Protein AF-V4MWX6-F1 (afdb_monomer)

Sequence (71 aa):
MDAYGHLIFTRFIHFDDQWEPILIRFRFEKFRKFCSTCGALTHEKTGCNFRLQPRNPIQAIPQLPPIQQEQ

Radius of gyration: 24.28 Å; Cα contacts (8 Å, |Δi|>4): 67; chains: 1; bounding box: 54×58×45 Å

Solvent-accessible surface area (backbone atoms only — not comparable to full-atom values): 4949 Å² total; per-residue (Å²): 133,76,89,83,62,69,48,74,50,75,47,74,44,71,92,46,96,92,50,82,62,44,80,43,77,46,78,42,77,64,72,84,20,65,12,86,80,77,72,44,58,82,36,38,58,91,70,53,60,79,76,71,54,73,80,67,96,73,76,75,73,80,76,73,74,80,82,77,79,82,130

Structure (mmCIF, N/CA/C/O backbone):
data_AF-V4MWX6-F1
#
_entry.id   AF-V4MWX6-F1
#
loop_
_atom_site.group_PDB
_atom_site.id
_atom_site.type_symbol
_atom_site.label_atom_id
_atom_site.label_alt_id
_atom_site.label_comp_id
_atom_site.label_asym_id
_atom_site.label_entity_id
_atom_site.label_seq_id
_atom_site.pdbx_PDB_ins_code
_atom_site.Cartn_x
_atom_site.Cartn_y
_atom_site.Cartn_z
_atom_site.occupancy
_atom_site.B_iso_or_equiv
_atom_site.auth_seq_id
_atom_site.auth_comp_id
_atom_site.auth_asym_id
_atom_site.auth_atom_id
_atom_site.pdbx_PDB_model_num
ATOM 1 N N . MET A 1 1 ? 0.223 -20.065 5.088 1.00 48.78 1 MET A N 1
ATOM 2 C CA . MET A 1 1 ? 0.282 -18.763 4.389 1.00 48.78 1 MET A CA 1
ATOM 3 C C . MET A 1 1 ? 0.496 -17.709 5.456 1.00 48.78 1 MET A C 1
ATOM 5 O O . MET A 1 1 ? -0.375 -17.542 6.300 1.00 48.78 1 MET A O 1
ATOM 9 N N . ASP A 1 2 ? 1.684 -17.115 5.513 1.00 52.59 2 ASP A N 1
ATOM 10 C CA . ASP A 1 2 ? 2.078 -16.282 6.648 1.00 52.59 2 ASP A CA 1
ATOM 11 C C . ASP A 1 2 ? 1.498 -14.869 6.483 1.00 52.59 2 ASP A C 1
ATOM 13 O O . ASP A 1 2 ? 2.009 -14.035 5.733 1.00 52.59 2 ASP A O 1
ATOM 17 N N . ALA A 1 3 ? 0.351 -14.620 7.121 1.00 53.03 3 ALA A N 1
ATOM 18 C CA . ALA A 1 3 ? -0.436 -13.394 6.960 1.00 53.03 3 ALA A CA 1
ATOM 19 C C . ALA A 1 3 ? 0.287 -12.122 7.459 1.00 53.03 3 ALA A C 1
ATOM 21 O O . ALA A 1 3 ? -0.210 -11.010 7.248 1.00 53.03 3 ALA A O 1
ATOM 22 N N . TYR A 1 4 ? 1.463 -12.275 8.071 1.00 53.97 4 TYR A N 1
ATOM 23 C CA . TYR A 1 4 ? 2.268 -11.222 8.689 1.00 53.97 4 TYR A CA 1
ATOM 24 C C . TYR A 1 4 ? 3.446 -10.728 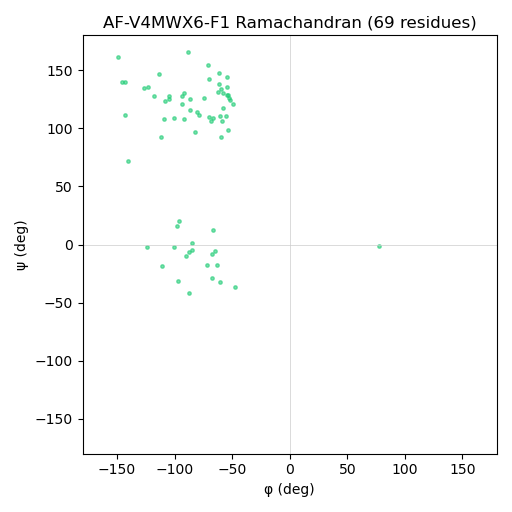7.823 1.00 53.97 4 TYR A C 1
ATOM 26 O O . TYR A 1 4 ? 4.137 -9.787 8.218 1.00 53.97 4 TYR A O 1
ATOM 34 N N . GLY A 1 5 ? 3.668 -11.308 6.636 1.00 65.81 5 GLY A N 1
ATOM 35 C CA . GLY A 1 5 ? 4.756 -10.919 5.729 1.00 65.81 5 GLY A CA 1
ATOM 36 C C . GLY A 1 5 ? 4.572 -9.551 5.046 1.00 65.81 5 GLY A C 1
ATOM 37 O O . GLY A 1 5 ? 3.452 -9.069 4.855 1.00 65.81 5 GLY A O 1
ATOM 38 N N . HIS A 1 6 ? 5.686 -8.920 4.653 1.00 71.38 6 HIS A N 1
ATOM 39 C CA . HIS A 1 6 ? 5.682 -7.726 3.795 1.00 71.38 6 HIS A CA 1
ATOM 40 C C . HIS A 1 6 ? 5.053 -8.026 2.430 1.00 71.38 6 HIS A C 1
ATOM 42 O O . HIS A 1 6 ? 5.222 -9.122 1.896 1.00 71.38 6 HIS A O 1
ATOM 48 N N . LEU A 1 7 ? 4.384 -7.032 1.835 1.00 79.31 7 LEU A N 1
ATOM 49 C CA . LEU A 1 7 ? 3.934 -7.133 0.449 1.00 79.31 7 LEU A CA 1
ATOM 50 C C . LEU A 1 7 ? 5.122 -6.808 -0.461 1.00 79.31 7 LEU A C 1
ATOM 52 O O . LEU A 1 7 ? 5.645 -5.691 -0.445 1.00 79.31 7 LEU A O 1
ATOM 56 N N . ILE A 1 8 ? 5.571 -7.806 -1.217 1.00 84.44 8 ILE A N 1
ATOM 57 C CA . ILE A 1 8 ? 6.681 -7.677 -2.162 1.00 84.44 8 ILE A CA 1
ATOM 58 C C . ILE A 1 8 ? 6.106 -7.718 -3.572 1.00 84.44 8 ILE A C 1
ATOM 60 O O . ILE A 1 8 ? 5.437 -8.678 -3.948 1.00 84.44 8 ILE A O 1
ATOM 64 N N . PHE A 1 9 ? 6.389 -6.678 -4.348 1.00 86.88 9 PHE A N 1
ATOM 65 C CA . PHE A 1 9 ? 6.040 -6.584 -5.761 1.00 86.88 9 PHE A CA 1
ATOM 66 C C . PHE A 1 9 ? 7.319 -6.342 -6.562 1.00 86.88 9 PHE A C 1
ATOM 68 O O . PHE A 1 9 ? 8.154 -5.539 -6.155 1.00 86.88 9 PHE A O 1
ATOM 75 N N . THR A 1 10 ? 7.497 -7.037 -7.683 1.00 93.69 10 THR A N 1
ATOM 76 C CA . THR A 1 10 ? 8.710 -6.931 -8.504 1.00 93.69 10 THR A CA 1
ATOM 77 C C . THR A 1 10 ? 8.320 -6.610 -9.940 1.00 93.69 10 THR A C 1
ATOM 79 O O . THR A 1 10 ? 7.395 -7.228 -10.467 1.00 93.69 10 THR A O 1
ATOM 82 N N . ARG A 1 11 ? 9.001 -5.648 -10.574 1.00 94.06 11 ARG A N 1
ATOM 83 C CA . ARG A 1 11 ? 8.719 -5.251 -11.960 1.00 94.06 11 ARG A CA 1
ATOM 84 C C . ARG A 1 11 ? 9.996 -4.854 -12.693 1.00 94.06 11 ARG A C 1
ATOM 86 O O . ARG A 1 11 ? 10.841 -4.172 -12.124 1.00 94.06 11 ARG A O 1
ATOM 93 N N . PHE A 1 12 ? 10.099 -5.254 -13.956 1.00 95.25 12 PHE A N 1
ATOM 94 C CA . PHE A 1 12 ? 11.090 -4.719 -14.884 1.00 95.25 12 PHE A CA 1
ATOM 95 C C . PHE A 1 12 ? 10.685 -3.307 -15.312 1.00 95.25 12 PHE A C 1
ATOM 97 O O . PHE A 1 12 ? 9.554 -3.098 -15.759 1.00 95.25 12 PHE A O 1
ATOM 104 N N . ILE A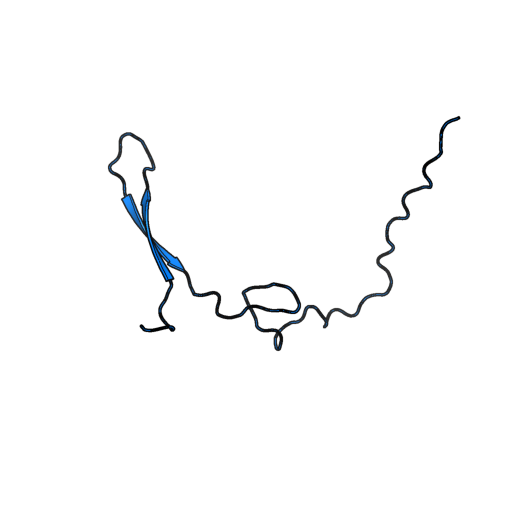 1 13 ? 11.589 -2.344 -15.152 1.00 93.19 13 ILE A N 1
ATOM 105 C CA . ILE A 1 13 ? 11.386 -0.953 -15.557 1.00 93.19 13 ILE A CA 1
ATOM 106 C C . ILE A 1 13 ? 12.420 -0.593 -16.620 1.00 93.19 13 ILE A C 1
ATOM 108 O O . ILE A 1 13 ? 13.616 -0.797 -16.427 1.00 93.19 13 ILE A O 1
ATOM 112 N N . HIS A 1 14 ? 11.925 -0.059 -17.736 1.00 94.38 14 HIS A N 1
ATOM 113 C CA . HIS A 1 14 ? 12.740 0.536 -18.787 1.00 94.38 14 HIS A CA 1
ATOM 114 C C . HIS A 1 14 ?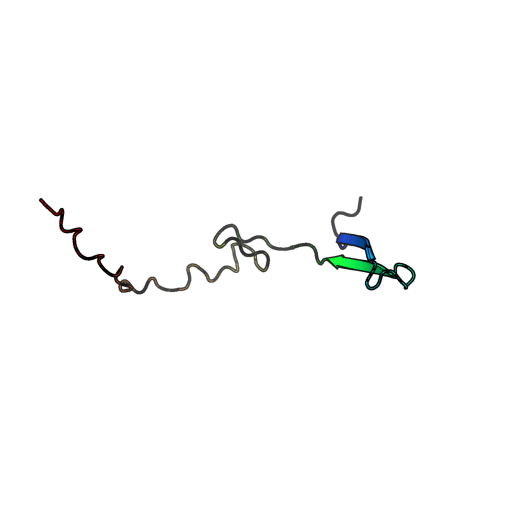 12.824 2.035 -18.499 1.00 94.38 14 HIS A C 1
ATOM 116 O O . HIS A 1 14 ? 11.789 2.690 -18.370 1.00 94.38 14 HIS A O 1
ATOM 122 N N . PHE A 1 15 ? 14.038 2.550 -18.324 1.00 86.12 15 PHE A N 1
ATOM 123 C CA . PHE A 1 15 ? 14.278 3.978 -18.088 1.00 86.12 15 PHE A CA 1
ATOM 124 C C . PHE A 1 15 ? 14.651 4.719 -19.375 1.00 86.12 15 PHE A C 1
ATOM 126 O O . PHE A 1 15 ? 14.307 5.886 -19.522 1.00 86.12 15 PHE A O 1
ATOM 133 N N . ASP A 1 16 ? 15.323 4.023 -20.288 1.00 89.81 16 ASP A N 1
ATOM 134 C CA . ASP A 1 16 ? 15.722 4.476 -21.617 1.00 89.81 16 ASP A CA 1
ATOM 135 C C . ASP A 1 16 ? 15.595 3.269 -22.559 1.00 89.81 16 ASP A C 1
ATOM 137 O O . ASP A 1 16 ? 15.925 2.145 -22.168 1.00 89.81 16 ASP A O 1
ATOM 141 N N . ASP A 1 17 ? 15.110 3.490 -23.779 1.00 80.56 17 ASP A N 1
ATOM 142 C CA . ASP A 1 17 ? 14.910 2.453 -24.797 1.00 80.56 17 ASP A CA 1
ATOM 143 C C . ASP A 1 17 ? 16.234 1.799 -25.234 1.00 80.56 17 ASP A C 1
ATOM 145 O O . ASP A 1 17 ? 16.236 0.713 -25.813 1.00 80.56 17 ASP A O 1
ATOM 149 N N . GLN A 1 18 ? 17.369 2.450 -24.959 1.00 79.50 18 GLN A N 1
ATOM 150 C CA . GLN A 1 18 ? 18.707 1.941 -25.273 1.00 79.50 18 GLN A CA 1
ATOM 151 C C . GLN A 1 18 ? 19.304 1.040 -24.173 1.00 79.50 18 GLN A C 1
ATOM 153 O O . GLN A 1 18 ? 20.395 0.502 -24.359 1.00 79.50 18 GLN A O 1
ATOM 158 N N . TRP A 1 19 ? 18.647 0.905 -23.014 1.00 81.31 19 TRP A N 1
ATOM 159 C CA . TRP A 1 19 ? 19.205 0.228 -21.837 1.00 81.31 19 TRP A CA 1
ATOM 160 C C . TRP A 1 19 ? 18.427 -1.050 -21.522 1.00 81.31 19 TRP A C 1
ATOM 162 O O . TRP A 1 19 ? 17.209 -1.117 -21.692 1.00 81.31 19 TRP A O 1
ATOM 172 N N . GLU A 1 20 ? 19.123 -2.070 -21.013 1.00 92.94 20 GLU A N 1
ATOM 173 C CA . GLU A 1 20 ? 18.446 -3.276 -20.538 1.00 92.94 20 GLU A CA 1
ATOM 174 C C . GLU A 1 20 ? 17.497 -2.942 -19.372 1.00 92.94 20 GLU A C 1
ATOM 176 O O . GLU A 1 20 ? 17.856 -2.167 -18.474 1.00 92.94 20 GLU A O 1
ATOM 181 N N . PRO A 1 21 ? 16.284 -3.523 -19.347 1.00 93.56 21 PRO A N 1
ATOM 182 C CA . PRO A 1 21 ? 15.340 -3.284 -18.269 1.00 93.56 21 PRO A CA 1
ATOM 183 C C . PRO A 1 21 ? 15.892 -3.696 -16.905 1.00 93.56 21 PRO A C 1
ATOM 185 O O . PRO A 1 21 ? 16.380 -4.808 -16.702 1.00 93.56 21 PRO A O 1
ATOM 188 N N . ILE A 1 22 ? 15.710 -2.819 -15.922 1.00 94.25 22 ILE A N 1
ATOM 189 C CA . ILE A 1 22 ? 16.178 -3.040 -14.554 1.00 94.25 22 ILE A CA 1
ATOM 190 C C . ILE A 1 22 ? 15.064 -3.700 -13.743 1.00 94.25 22 ILE A C 1
ATOM 192 O O . ILE A 1 22 ? 13.923 -3.229 -13.722 1.00 94.25 22 ILE A O 1
ATOM 196 N N . LEU A 1 23 ? 15.388 -4.784 -13.034 1.00 95.12 23 LEU A N 1
ATOM 197 C CA . LEU A 1 23 ? 14.453 -5.436 -12.122 1.00 95.12 23 LEU A CA 1
ATOM 198 C C . LEU A 1 23 ? 14.371 -4.673 -10.795 1.00 95.12 23 LEU A C 1
ATOM 200 O O . LEU A 1 23 ? 15.309 -4.684 -9.999 1.00 95.12 23 LEU A O 1
ATOM 204 N N . ILE A 1 24 ? 13.226 -4.051 -10.525 1.00 94.50 24 ILE A N 1
ATOM 205 C CA . ILE A 1 24 ? 13.000 -3.290 -9.293 1.00 94.50 24 ILE A CA 1
ATOM 206 C C . ILE A 1 24 ? 12.102 -4.079 -8.346 1.00 94.50 24 ILE A C 1
ATOM 208 O O . ILE A 1 24 ? 11.004 -4.508 -8.710 1.00 94.50 24 ILE A O 1
ATOM 212 N N . ARG A 1 25 ? 12.566 -4.236 -7.099 1.00 93.62 25 ARG A N 1
ATOM 213 C CA . ARG A 1 25 ? 11.820 -4.863 -6.001 1.00 93.62 25 ARG A CA 1
ATOM 214 C C . ARG A 1 25 ? 11.217 -3.799 -5.086 1.00 93.62 25 ARG A C 1
ATOM 216 O O . ARG A 1 25 ? 11.920 -3.184 -4.287 1.00 93.62 25 ARG A O 1
ATOM 223 N N . PHE A 1 26 ? 9.903 -3.650 -5.144 1.00 86.69 26 PHE A N 1
ATOM 224 C CA . PHE A 1 26 ? 9.130 -2.792 -4.256 1.00 86.69 26 PHE A CA 1
ATOM 225 C C . PHE A 1 26 ? 8.771 -3.558 -2.983 1.00 86.69 26 PHE A C 1
ATOM 227 O O . PHE A 1 26 ? 8.174 -4.637 -3.030 1.00 86.69 26 PHE A O 1
ATOM 234 N N . ARG A 1 27 ? 9.133 -2.994 -1.829 1.00 85.69 27 ARG A N 1
ATOM 235 C CA . ARG A 1 27 ? 8.758 -3.520 -0.515 1.00 85.69 27 ARG A CA 1
ATOM 236 C C . ARG A 1 27 ? 7.750 -2.569 0.102 1.00 85.69 27 ARG A C 1
ATOM 238 O O . ARG A 1 27 ? 8.116 -1.483 0.539 1.00 85.69 27 ARG A O 1
ATOM 245 N N . PHE A 1 28 ? 6.499 -2.999 0.160 1.00 76.69 28 PHE A N 1
ATOM 246 C CA . PHE A 1 28 ? 5.460 -2.264 0.855 1.00 76.69 28 PHE A CA 1
ATOM 247 C C . PHE A 1 28 ? 5.352 -2.795 2.277 1.00 76.69 28 PHE A C 1
ATOM 249 O O . PHE A 1 28 ? 5.201 -4.001 2.526 1.00 76.69 28 PHE A O 1
ATOM 256 N N . GLU A 1 29 ? 5.422 -1.883 3.237 1.00 73.31 29 GLU A N 1
ATOM 257 C CA . GLU A 1 29 ? 4.859 -2.176 4.542 1.00 73.31 29 GLU A CA 1
ATOM 258 C C . GLU A 1 29 ? 3.355 -2.387 4.353 1.00 73.31 29 GLU A C 1
ATOM 260 O O . GLU A 1 29 ? 2.696 -1.599 3.673 1.00 73.31 29 GLU A O 1
ATOM 265 N N . LYS A 1 30 ? 2.794 -3.475 4.902 1.00 68.69 30 LYS A N 1
ATOM 266 C CA . LYS A 1 30 ? 1.332 -3.586 4.962 1.00 68.69 30 LYS A CA 1
ATOM 267 C C . LYS A 1 30 ? 0.817 -2.333 5.661 1.00 68.69 30 LYS A C 1
ATOM 269 O O . LYS A 1 30 ? 1.351 -1.970 6.707 1.00 68.69 30 LYS A O 1
ATOM 274 N N . PHE A 1 31 ? -0.240 -1.723 5.132 1.00 66.00 31 PHE A N 1
ATOM 275 C CA . PHE A 1 31 ? -1.030 -0.759 5.887 1.00 66.00 31 PHE A CA 1
ATOM 276 C C . PHE A 1 31 ? -1.585 -1.480 7.118 1.00 66.00 31 PHE A C 1
ATOM 278 O O . PHE A 1 31 ? -2.595 -2.175 7.050 1.00 66.00 31 PHE A O 1
ATOM 285 N N . ARG A 1 32 ? -0.852 -1.415 8.233 1.00 68.25 32 ARG A N 1
ATOM 286 C CA . ARG A 1 32 ? -1.173 -2.179 9.447 1.00 68.25 32 ARG A CA 1
ATOM 287 C C . ARG A 1 32 ? -2.400 -1.626 10.156 1.00 68.25 32 ARG A C 1
ATOM 289 O O . ARG A 1 32 ? -2.940 -2.296 11.024 1.00 68.25 32 ARG A O 1
ATOM 296 N N . LYS A 1 33 ? -2.793 -0.393 9.838 1.00 73.50 33 LYS A N 1
ATOM 297 C CA . LYS A 1 33 ? -3.751 0.366 10.627 1.00 73.50 33 LYS A CA 1
ATOM 298 C C . LYS A 1 33 ? -4.632 1.178 9.694 1.00 73.50 33 LYS A C 1
ATOM 300 O O . LYS A 1 33 ? -4.143 2.094 9.053 1.00 73.50 33 LYS A O 1
ATOM 305 N N . PHE A 1 34 ? -5.908 0.827 9.601 1.00 84.44 34 PHE A N 1
ATOM 306 C CA . PHE A 1 34 ? -6.911 1.641 8.924 1.00 84.44 34 PHE A CA 1
ATOM 307 C C . PHE A 1 34 ? -7.775 2.335 9.973 1.00 84.44 34 PHE A C 1
ATOM 309 O O . PHE A 1 34 ? -8.362 1.688 10.845 1.00 84.44 34 PHE A O 1
ATOM 316 N N . CYS A 1 35 ? -7.873 3.656 9.883 1.00 87.25 35 CYS A N 1
ATOM 317 C CA . CYS A 1 35 ? -8.722 4.436 10.758 1.00 87.25 35 CYS A CA 1
ATOM 318 C C . CYS A 1 35 ? -10.106 4.613 10.135 1.00 87.25 35 CYS A C 1
ATOM 320 O O . CYS A 1 35 ? -10.294 5.438 9.245 1.00 87.25 35 CYS A O 1
ATOM 322 N N . SER A 1 36 ? -11.115 3.931 10.675 1.00 85.88 36 SER A N 1
ATOM 323 C CA . SER A 1 36 ? -12.504 4.109 10.230 1.00 85.88 36 SER A CA 1
ATOM 324 C C . SER A 1 36 ? -13.096 5.490 10.566 1.00 85.88 36 SER A C 1
ATOM 326 O O . SER A 1 36 ? -14.219 5.774 10.167 1.00 85.88 36 SER A O 1
ATOM 328 N N . THR A 1 37 ? -12.400 6.326 11.350 1.00 88.12 37 THR A N 1
ATOM 329 C CA . THR A 1 37 ? -12.857 7.681 11.715 1.00 88.12 37 THR A CA 1
ATOM 330 C C . THR A 1 37 ? -12.431 8.730 10.691 1.00 88.12 37 THR A C 1
ATOM 332 O O . THR A 1 37 ? -13.222 9.613 10.383 1.00 88.12 37 THR A O 1
ATOM 335 N N . CYS A 1 38 ? -11.195 8.661 10.183 1.00 88.94 38 CYS A N 1
ATOM 336 C CA . CYS A 1 38 ? -10.645 9.667 9.263 1.00 88.94 38 CYS A CA 1
ATOM 337 C C . CYS A 1 38 ? -10.134 9.098 7.931 1.00 88.94 38 CYS A C 1
ATOM 339 O O . CYS A 1 38 ? -9.653 9.855 7.095 1.00 88.94 38 CYS A O 1
ATOM 341 N N . GLY A 1 39 ? -10.189 7.779 7.732 1.00 83.25 39 GLY A N 1
ATOM 342 C CA . GLY A 1 39 ? -9.719 7.103 6.521 1.00 83.25 39 GLY A CA 1
ATOM 343 C C . GLY A 1 39 ? -8.199 6.938 6.416 1.00 83.25 39 GLY A C 1
ATOM 344 O O . GLY A 1 39 ? -7.722 6.349 5.450 1.00 83.25 39 GLY A O 1
ATOM 345 N N . ALA A 1 40 ? -7.420 7.427 7.388 1.00 83.25 40 ALA A N 1
ATOM 346 C CA . ALA A 1 40 ? -5.964 7.335 7.343 1.00 83.25 40 ALA A CA 1
ATOM 347 C C . ALA A 1 40 ? -5.469 5.895 7.537 1.00 83.25 40 ALA A C 1
ATOM 349 O O . ALA A 1 40 ? -5.974 5.156 8.382 1.00 83.25 40 ALA A O 1
ATOM 350 N N . LEU A 1 41 ? -4.414 5.534 6.806 1.00 80.94 41 LEU A N 1
ATOM 351 C CA . LEU A 1 41 ? -3.792 4.208 6.859 1.00 80.94 41 LEU A CA 1
ATOM 352 C C . LEU A 1 41 ? -2.569 4.132 7.802 1.00 80.94 41 LEU A C 1
ATOM 354 O O . LEU A 1 41 ? -1.706 3.265 7.665 1.00 80.94 41 LEU A O 1
ATOM 358 N N . THR A 1 42 ? -2.470 5.077 8.741 1.00 81.94 42 THR A N 1
ATOM 359 C CA . THR A 1 42 ? -1.321 5.247 9.648 1.00 81.94 42 THR A CA 1
ATOM 360 C C . THR A 1 42 ? -1.632 4.904 11.108 1.00 81.94 42 THR A C 1
ATOM 362 O O . THR A 1 42 ? -0.715 4.659 11.891 1.00 81.94 42 THR A O 1
ATOM 365 N N . HIS A 1 43 ? -2.909 4.861 11.498 1.00 84.69 43 HIS A N 1
ATOM 366 C CA . HIS A 1 43 ? -3.361 4.613 12.871 1.00 84.69 43 HIS A CA 1
ATOM 367 C C . HIS A 1 43 ? -4.720 3.899 12.892 1.00 84.69 43 HIS A C 1
ATOM 369 O O . HIS A 1 43 ? -5.432 3.866 11.894 1.00 84.69 43 HIS A O 1
ATOM 375 N N . GLU A 1 44 ? -5.060 3.279 14.021 1.00 85.50 44 GLU A N 1
ATOM 376 C CA . GLU A 1 44 ? -6.382 2.682 14.245 1.00 85.50 44 GLU A CA 1
ATOM 377 C C . GLU A 1 44 ? -7.344 3.722 14.823 1.00 85.50 44 GLU A C 1
ATOM 379 O O . GLU A 1 44 ? -6.915 4.757 15.333 1.00 85.50 44 GLU A O 1
ATOM 384 N N . LYS A 1 45 ? -8.650 3.428 14.813 1.00 84.75 45 LYS A N 1
ATOM 385 C CA . LYS A 1 45 ? -9.699 4.304 15.367 1.00 84.75 45 LYS A CA 1
ATOM 386 C C . LYS A 1 45 ? -9.372 4.837 16.773 1.00 84.75 45 LYS A C 1
ATOM 388 O O . LYS A 1 45 ? -9.692 5.985 17.067 1.00 84.75 45 LYS A O 1
ATOM 393 N N . THR A 1 46 ? -8.742 4.019 17.615 1.00 84.94 46 THR A N 1
ATOM 394 C CA . THR A 1 46 ? -8.365 4.337 19.004 1.00 84.94 46 THR A CA 1
ATOM 395 C C . THR A 1 46 ? -7.278 5.407 19.118 1.00 84.94 46 THR A C 1
ATOM 397 O O . THR A 1 46 ? -7.273 6.153 20.089 1.00 84.94 46 THR A O 1
ATOM 400 N N . GLY A 1 47 ? -6.392 5.527 18.125 1.00 85.25 47 GLY A N 1
ATOM 401 C CA . GLY A 1 47 ? -5.331 6.540 18.068 1.00 85.25 47 GLY A CA 1
ATOM 402 C C . GLY A 1 47 ? -5.686 7.753 17.207 1.00 85.25 47 GLY A C 1
ATOM 403 O O . GLY A 1 47 ? -4.793 8.468 16.756 1.00 85.25 47 GLY A O 1
ATOM 404 N N . CYS A 1 48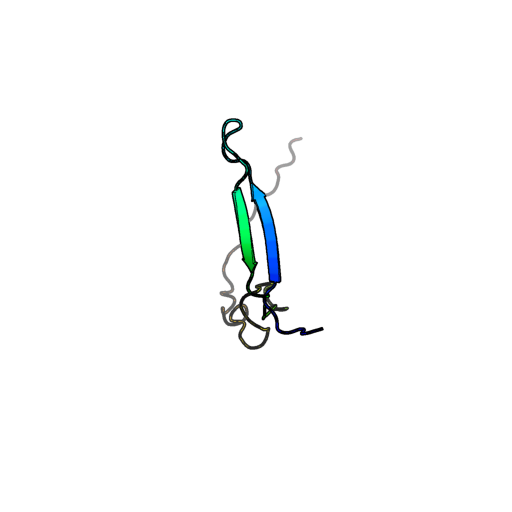 ? -6.968 7.943 16.883 1.00 86.31 48 CYS A N 1
ATOM 405 C CA . CYS A 1 48 ? -7.396 8.973 15.947 1.00 86.31 48 CYS A CA 1
ATOM 406 C C . CYS A 1 48 ? -7.633 10.323 16.629 1.00 86.31 48 CYS A C 1
ATOM 408 O O . CYS A 1 48 ? -8.600 10.497 17.368 1.00 86.31 48 CYS A O 1
ATOM 410 N N . ASN A 1 49 ? -6.824 11.321 16.269 1.00 85.31 49 ASN A N 1
ATOM 411 C CA . ASN A 1 49 ? -6.964 12.694 16.768 1.00 85.31 49 ASN A CA 1
ATOM 412 C C . ASN A 1 49 ? -7.977 13.544 15.975 1.00 85.31 49 ASN A C 1
ATOM 414 O O . ASN A 1 49 ? -8.178 14.710 16.298 1.00 85.31 49 ASN A O 1
ATOM 418 N N . PHE A 1 50 ? -8.646 12.990 14.955 1.00 79.75 50 PHE A N 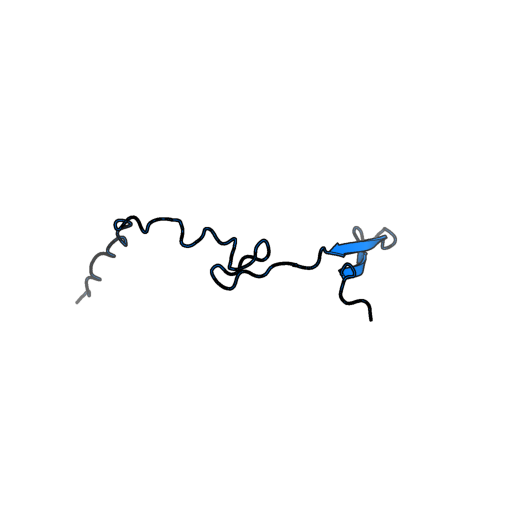1
ATOM 419 C CA . PHE A 1 50 ? -9.572 13.745 14.094 1.00 79.75 50 PHE A CA 1
ATOM 420 C C . PHE A 1 50 ? -10.752 14.359 14.867 1.00 79.75 50 PHE A C 1
ATOM 422 O O . PHE A 1 50 ? -11.219 15.439 14.527 1.00 79.75 50 PHE A O 1
ATOM 429 N N . ARG A 1 51 ? -11.211 13.699 15.941 1.00 65.00 51 ARG A N 1
ATOM 430 C CA . ARG A 1 51 ? -12.265 14.217 16.833 1.00 65.00 51 ARG A CA 1
ATOM 431 C C . ARG A 1 51 ? -11.752 15.056 18.007 1.00 65.00 51 ARG A C 1
ATOM 433 O O . ARG A 1 51 ? -12.568 15.647 18.702 1.00 65.00 51 ARG A O 1
ATOM 440 N N . LEU A 1 52 ? -10.439 15.092 18.243 1.00 59.91 52 LEU A N 1
ATOM 441 C CA . LEU A 1 52 ? -9.836 15.902 19.309 1.00 59.91 52 LEU A CA 1
ATOM 442 C C . LEU A 1 52 ? -9.573 17.346 18.873 1.00 59.91 52 LEU A C 1
ATOM 444 O O . LEU A 1 52 ? -9.184 18.163 19.697 1.00 59.91 52 LEU A O 1
ATOM 448 N N . GLN A 1 53 ? -9.817 17.677 17.603 1.00 56.97 53 GLN A N 1
ATOM 449 C CA . GLN A 1 53 ? -10.015 19.060 17.196 1.00 56.97 53 GLN A CA 1
ATOM 450 C C . GLN A 1 53 ? -11.369 19.494 17.778 1.00 56.97 53 GLN A C 1
ATOM 452 O O . GLN A 1 53 ? -12.399 18.989 17.311 1.00 56.97 53 GLN A O 1
ATOM 457 N N . PRO A 1 54 ? -11.430 20.377 18.796 1.00 52.16 54 PRO A N 1
ATOM 458 C CA . PRO A 1 54 ? -12.688 21.030 19.108 1.00 52.16 54 PRO A CA 1
ATOM 459 C C . PRO A 1 54 ? -13.185 21.638 17.797 1.00 52.16 54 PRO A C 1
ATOM 461 O O . PRO A 1 54 ? -12.444 22.350 17.118 1.00 52.16 54 PRO A O 1
ATOM 464 N N . ARG A 1 55 ? -14.424 21.322 17.403 1.00 51.44 55 ARG A N 1
ATOM 465 C CA . ARG A 1 55 ? -15.134 22.148 16.427 1.00 51.44 55 ARG A CA 1
ATOM 466 C C . ARG A 1 55 ? -15.086 23.559 17.000 1.00 51.44 55 ARG A C 1
ATOM 468 O O . ARG A 1 55 ? -15.886 23.873 17.874 1.00 51.44 55 ARG A O 1
ATOM 475 N N . ASN A 1 56 ? -14.156 24.390 16.542 1.00 49.88 56 ASN A N 1
ATOM 476 C CA . ASN A 1 56 ? -14.328 25.822 16.661 1.00 49.88 56 ASN A CA 1
ATOM 477 C C . ASN A 1 56 ? -15.641 26.106 15.927 1.00 49.88 56 ASN A C 1
ATOM 479 O O . ASN A 1 56 ? -15.718 25.811 14.731 1.00 49.88 56 ASN A O 1
ATOM 483 N N . PRO A 1 57 ? -16.693 26.613 16.592 1.00 50.97 57 PRO A N 1
ATOM 484 C CA . PRO A 1 57 ? -17.997 26.818 15.961 1.00 50.97 57 PRO A CA 1
ATOM 485 C C . PRO A 1 57 ? -18.003 27.897 14.863 1.00 50.97 57 PRO A C 1
ATOM 487 O O . PRO A 1 57 ? -19.067 28.337 14.450 1.00 50.97 57 PRO A O 1
ATOM 490 N N . ILE A 1 58 ? -16.840 28.367 14.401 1.00 53.31 58 ILE A N 1
ATOM 491 C CA . ILE A 1 58 ? -16.699 29.519 13.516 1.00 53.31 58 ILE A CA 1
ATOM 492 C C . ILE A 1 58 ? -15.603 29.224 12.484 1.00 53.31 58 ILE A C 1
ATOM 494 O O . ILE A 1 58 ? -14.506 29.768 12.519 1.00 53.31 58 ILE A O 1
ATOM 498 N N . GLN A 1 59 ? -15.895 28.343 11.538 1.00 57.25 59 GLN A N 1
ATOM 499 C CA . GLN A 1 59 ? -15.480 28.615 10.166 1.00 57.25 59 GLN A CA 1
ATOM 500 C C . GLN A 1 59 ? -16.772 28.853 9.409 1.00 57.25 59 GLN A C 1
ATOM 502 O O . GLN A 1 59 ? -17.465 27.919 9.011 1.00 57.25 59 GLN A O 1
ATOM 507 N N . ALA A 1 60 ? -17.144 30.131 9.349 1.00 53.94 60 ALA A N 1
ATOM 508 C CA . ALA A 1 60 ? -18.221 30.603 8.511 1.00 53.94 60 ALA A CA 1
ATOM 509 C C . ALA A 1 60 ? -18.002 30.036 7.107 1.00 53.94 60 ALA A C 1
ATOM 511 O O . ALA A 1 60 ? -16.961 30.262 6.491 1.00 53.94 60 ALA A O 1
ATOM 512 N N . ILE A 1 61 ? -18.981 29.283 6.615 1.00 61.97 61 ILE A N 1
ATOM 513 C CA . ILE A 1 61 ? -19.135 29.081 5.180 1.00 61.97 61 ILE A CA 1
ATOM 51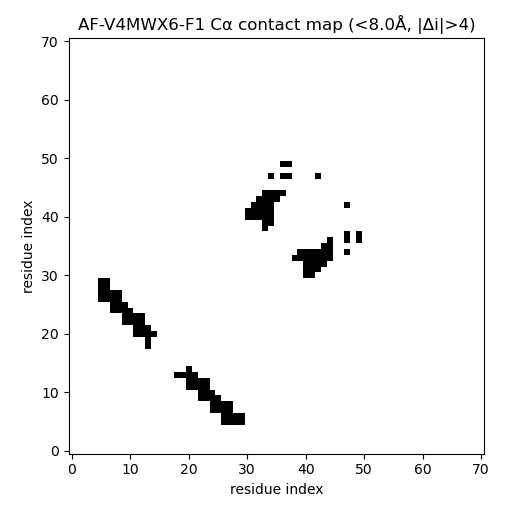4 C C . ILE A 1 61 ? -19.145 30.500 4.593 1.00 61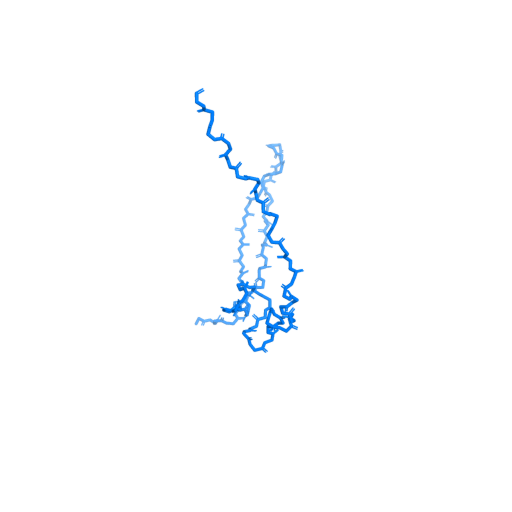.97 61 ILE A C 1
ATOM 516 O O . ILE A 1 61 ? -19.948 31.310 5.073 1.00 61.97 61 ILE A O 1
ATOM 520 N N . PRO A 1 62 ? -18.271 30.854 3.631 1.00 56.91 62 PRO A N 1
ATOM 521 C CA . PRO A 1 62 ? -18.447 32.091 2.891 1.00 56.91 62 PRO A CA 1
ATOM 522 C C . PRO A 1 62 ? -19.850 32.018 2.302 1.00 56.91 62 PRO A C 1
ATOM 524 O O . PRO A 1 62 ? -20.127 31.136 1.488 1.00 56.91 62 PRO A O 1
ATOM 527 N N . GLN A 1 63 ? -20.769 32.851 2.792 1.00 61.28 63 GLN A N 1
ATOM 528 C CA . GLN A 1 63 ? -22.092 32.913 2.199 1.00 61.28 63 GLN A CA 1
ATOM 529 C C . GLN A 1 63 ? -21.875 33.350 0.756 1.00 61.28 63 GLN A C 1
ATOM 531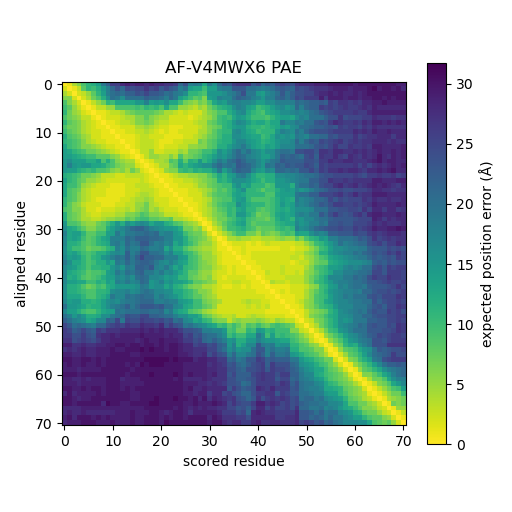 O O . GLN A 1 63 ? -21.416 34.463 0.505 1.00 61.28 63 GLN A O 1
ATOM 536 N N . LEU A 1 64 ? -22.117 32.433 -0.183 1.00 62.47 64 LEU A N 1
ATOM 537 C CA . LEU A 1 64 ? -22.228 32.789 -1.586 1.00 62.47 64 LEU A CA 1
ATOM 538 C C . LEU A 1 64 ? -23.274 33.907 -1.658 1.00 62.47 64 LEU A C 1
ATOM 540 O O . LEU A 1 64 ? -24.349 33.746 -1.068 1.00 62.47 64 LEU A O 1
ATOM 544 N N . PRO A 1 65 ? -22.973 35.046 -2.306 1.00 65.75 65 PRO A N 1
ATOM 545 C CA . PRO A 1 65 ? -23.977 36.078 -2.492 1.00 65.75 65 PRO A CA 1
ATOM 546 C C . PRO A 1 65 ? -25.200 35.454 -3.181 1.00 65.75 65 PRO A C 1
ATOM 548 O O . PRO A 1 65 ? -25.037 34.537 -3.996 1.00 65.75 65 PRO A O 1
ATOM 551 N N . PRO A 1 66 ? -26.423 35.897 -2.841 1.00 61.81 66 PRO A N 1
ATOM 552 C CA . PRO A 1 66 ? -27.621 35.397 -3.493 1.00 61.81 66 PRO A CA 1
ATOM 553 C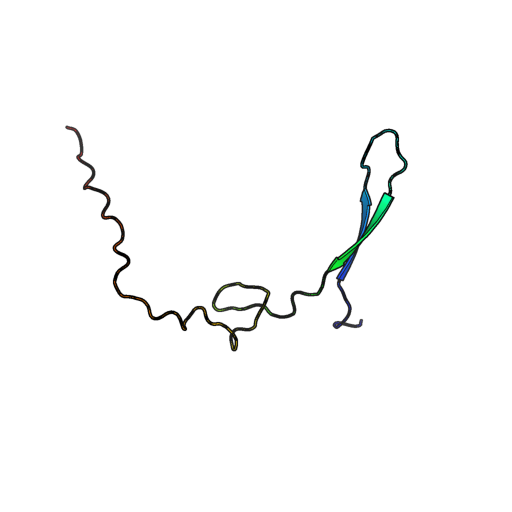 C . PRO A 1 66 ? -27.466 35.578 -5.004 1.00 61.81 66 PRO A C 1
ATOM 555 O O . PRO A 1 66 ? -27.116 36.661 -5.471 1.00 61.81 66 PRO A O 1
ATOM 558 N N . ILE A 1 67 ? -27.689 34.493 -5.748 1.00 71.75 67 ILE A N 1
ATOM 559 C CA . ILE A 1 67 ? -27.697 34.497 -7.210 1.00 71.75 67 ILE A CA 1
ATOM 560 C C . ILE A 1 67 ? -28.777 35.496 -7.625 1.00 71.75 67 ILE A C 1
ATOM 562 O O . ILE A 1 67 ? -29.967 35.233 -7.445 1.00 71.75 67 ILE A O 1
ATOM 566 N N . GLN A 1 68 ? -28.366 36.664 -8.120 1.00 65.38 68 GLN A N 1
ATOM 567 C CA . GLN A 1 68 ? -29.282 37.603 -8.749 1.00 65.38 68 GLN A CA 1
ATOM 568 C C . GLN A 1 68 ? -29.770 36.932 -10.031 1.00 65.38 68 GLN A C 1
ATOM 570 O O . GLN A 1 68 ? -28.997 36.713 -10.959 1.00 65.38 68 GLN A O 1
ATOM 575 N N . GLN A 1 69 ? -31.035 36.516 -10.043 1.00 60.44 69 GLN A N 1
ATOM 576 C CA . GLN A 1 69 ? -31.702 36.110 -11.271 1.00 60.44 69 GLN A CA 1
ATOM 577 C C . GLN A 1 69 ? -31.882 37.378 -12.112 1.00 60.44 69 GLN A C 1
ATOM 579 O O . GLN A 1 69 ? -32.676 38.244 -11.751 1.00 60.44 69 GLN A O 1
ATOM 584 N N . GLU A 1 70 ? -31.090 37.509 -13.177 1.00 57.59 70 GLU A N 1
ATOM 585 C CA . GLU A 1 70 ? -31.347 38.474 -14.249 1.00 57.59 70 GLU A CA 1
ATOM 586 C C . GLU A 1 70 ? -32.733 38.188 -14.849 1.00 57.59 70 GLU A C 1
ATOM 588 O O . GLU A 1 70 ? -33.070 37.033 -15.129 1.00 57.59 70 GLU A O 1
ATOM 593 N N . GLN A 1 71 ? -33.540 39.247 -14.965 1.00 48.56 71 GLN A N 1
ATOM 594 C CA . GLN A 1 71 ? -34.785 39.290 -15.736 1.00 48.56 71 GLN A CA 1
ATOM 595 C C . GLN A 1 71 ? -34.485 39.605 -17.196 1.00 48.56 71 GLN A C 1
ATOM 597 O O . GLN A 1 71 ? -33.596 40.455 -17.431 1.00 48.56 71 GLN A O 1
#

Secondary structure (DSSP, 8-state):
--TTS-EEEEEEE-SSTTSPPEEEEEEEPP-----TTT--SSS-GGG-GGGTS---S------PPP-----

Mean predicted aligned error: 16.14 Å

pLDDT: mean 74.82, std 14.83, range [48.56, 95.25]

InterPro domains:
  IPR025836 Zinc knuckle CX2CX4HX4C [PF14392] (6-49)

Foldseek 3Di:
DPPQDWDKDWDFDDPDPPDGTDIDIDTHDPLPEADPVPRDSPHYVVPDCPPVPPPPVDPDDPPDPPPPPDD

Organism: Eutrema salsugineum (NCBI:txid72664)